Protein AF-A0A6N7MFM8-F1 (afdb_monomer_lite)

pLDDT: mean 84.08, std 9.9, range [56.19, 95.38]

Radius of gyration: 27.09 Å; chains: 1; bounding box: 58×36×63 Å

Sequence (67 aa):
MKPKKLKIYIITVFAAILAFTSCTKDLDTVPLDEDVVTSASVYDSPASYRLVLAKLYAGLAVSGQEG

Structure (mmCIF, N/CA/C/O backbone):
data_AF-A0A6N7MFM8-F1
#
_entry.id   AF-A0A6N7MFM8-F1
#
loop_
_atom_site.group_PDB
_atom_site.id
_atom_site.type_symbol
_atom_site.label_atom_id
_atom_site.label_alt_id
_atom_site.label_comp_id
_atom_site.label_asym_id
_atom_site.label_entity_id
_atom_site.label_seq_id
_atom_site.pdbx_PDB_ins_code
_atom_site.Cartn_x
_atom_site.Cartn_y
_atom_site.Cartn_z
_atom_site.occupancy
_atom_site.B_iso_or_equiv
_atom_site.auth_seq_id
_atom_site.auth_comp_id
_atom_site.auth_asym_id
_atom_site.auth_atom_id
_atom_site.pdbx_PDB_model_num
ATOM 1 N N . MET A 1 1 ? -25.714 -24.375 45.714 1.00 56.19 1 MET A N 1
ATOM 2 C CA . MET A 1 1 ? -24.703 -23.373 45.295 1.00 56.19 1 MET A CA 1
ATOM 3 C C . MET A 1 1 ? -25.196 -21.985 45.702 1.00 56.19 1 MET A C 1
ATOM 5 O O . MET A 1 1 ? -26.325 -21.647 45.381 1.00 56.19 1 MET A O 1
ATOM 9 N N . LYS A 1 2 ? -24.443 -21.223 46.512 1.00 58.28 2 LYS A N 1
ATOM 10 C CA . LYS A 1 2 ? -24.947 -19.972 47.122 1.00 58.28 2 LYS A CA 1
ATOM 11 C C . LYS A 1 2 ? -25.149 -18.893 46.035 1.00 58.28 2 LYS A C 1
ATOM 13 O O . LYS A 1 2 ? -24.165 -18.551 45.376 1.00 58.28 2 LYS A O 1
ATOM 18 N N . PRO A 1 3 ? -26.348 -18.299 45.873 1.00 70.31 3 PRO A N 1
ATOM 19 C CA . PRO A 1 3 ? -26.661 -17.399 44.751 1.00 70.31 3 PRO A CA 1
ATOM 20 C C . PRO A 1 3 ? -25.756 -16.155 44.687 1.00 70.31 3 PRO A C 1
ATOM 22 O O . PRO A 1 3 ? -25.456 -15.656 43.605 1.00 70.31 3 PRO A O 1
ATOM 25 N N . LYS A 1 4 ? -25.228 -15.698 45.834 1.00 70.62 4 LYS A N 1
ATOM 26 C CA . LYS A 1 4 ? -24.239 -14.604 45.910 1.00 70.62 4 LYS A CA 1
ATOM 27 C C . LYS A 1 4 ? -22.920 -14.914 45.188 1.00 70.62 4 LYS A C 1
ATOM 29 O O . LYS A 1 4 ? -22.360 -14.025 44.561 1.00 70.62 4 LYS A O 1
ATOM 34 N N . LYS A 1 5 ? -22.429 -16.157 45.260 1.00 72.75 5 LYS A N 1
ATOM 35 C CA . LYS A 1 5 ? -21.168 -16.570 44.613 1.00 72.75 5 LYS A CA 1
ATOM 36 C C . LYS A 1 5 ? -21.332 -16.665 43.091 1.00 72.75 5 LYS A C 1
ATOM 38 O O . LYS A 1 5 ? -20.422 -16.288 42.366 1.00 72.75 5 LYS A O 1
ATOM 43 N N . LEU A 1 6 ? -22.511 -17.091 42.628 1.00 85.81 6 LEU A N 1
ATOM 44 C CA . LEU A 1 6 ? -22.852 -17.166 41.204 1.00 85.81 6 LEU A CA 1
ATOM 45 C C . LEU A 1 6 ? -22.985 -15.772 40.567 1.00 85.81 6 LEU A C 1
ATOM 47 O O . LEU A 1 6 ? -22.435 -15.544 39.497 1.00 85.81 6 LEU A O 1
ATOM 51 N N . LYS A 1 7 ? -23.632 -14.813 41.248 1.00 84.25 7 LYS A N 1
ATOM 52 C CA . LYS A 1 7 ? -23.699 -13.415 40.777 1.00 84.25 7 LYS A CA 1
ATOM 53 C C . LYS A 1 7 ? -22.316 -12.773 40.628 1.00 84.25 7 LYS A C 1
ATOM 55 O O . LYS A 1 7 ? -22.066 -12.107 39.632 1.00 84.25 7 LYS A O 1
ATOM 60 N N . ILE A 1 8 ? -21.424 -12.992 41.5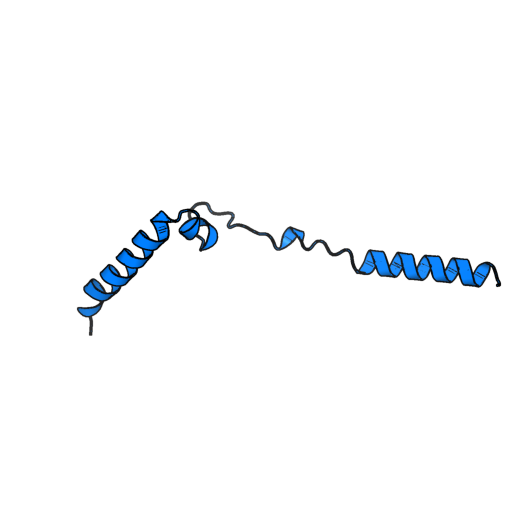94 1.00 88.88 8 ILE A N 1
ATOM 61 C CA . ILE A 1 8 ? -20.053 -12.459 41.554 1.00 88.88 8 ILE A CA 1
ATOM 62 C C . ILE A 1 8 ? -19.264 -13.059 40.386 1.00 88.88 8 ILE A C 1
ATOM 64 O O . ILE A 1 8 ? -18.605 -12.316 39.669 1.00 88.88 8 ILE A O 1
ATOM 68 N N . TYR A 1 9 ? -19.395 -14.368 40.152 1.00 91.38 9 TYR A N 1
ATOM 69 C CA . TYR A 1 9 ? -18.734 -15.045 39.036 1.00 91.38 9 TYR A CA 1
ATOM 70 C C . TYR A 1 9 ? -19.166 -14.487 37.669 1.00 91.38 9 TYR A C 1
ATOM 72 O O . TYR A 1 9 ? -18.324 -14.202 36.820 1.00 91.38 9 TYR A O 1
ATOM 80 N N . ILE A 1 10 ? -20.468 -14.250 37.483 1.00 91.06 10 ILE A N 1
ATOM 81 C CA . ILE A 1 10 ? -21.012 -13.662 36.248 1.00 91.06 10 ILE A CA 1
ATOM 82 C C . ILE A 1 10 ? -20.442 -12.256 36.003 1.00 91.06 10 ILE A C 1
ATOM 84 O O . ILE A 1 10 ? -20.042 -11.948 34.885 1.00 91.06 10 ILE A O 1
ATOM 88 N N . ILE A 1 11 ? -20.346 -11.424 37.045 1.00 91.06 11 ILE A N 1
ATOM 89 C CA . ILE A 1 11 ? -19.792 -10.064 36.937 1.00 91.06 11 ILE A CA 1
ATOM 90 C C . ILE A 1 11 ? -18.309 -10.102 36.546 1.00 91.06 11 ILE A C 1
ATOM 92 O O . ILE A 1 11 ? -17.890 -9.352 35.669 1.00 91.06 11 ILE A O 1
ATOM 96 N N . THR A 1 12 ? -17.516 -10.996 37.145 1.00 89.19 12 THR A N 1
ATOM 97 C CA . THR A 1 12 ? -16.091 -11.139 36.802 1.00 89.19 12 THR A CA 1
ATOM 98 C C . THR A 1 12 ? -15.867 -11.623 35.372 1.00 89.19 12 THR A C 1
ATOM 100 O O . THR A 1 12 ? -14.970 -11.125 34.700 1.00 89.19 12 THR A O 1
ATOM 103 N N . VAL A 1 13 ? -16.693 -12.551 34.880 1.00 90.94 13 VAL A N 1
ATOM 104 C CA . VAL A 1 13 ? -16.602 -13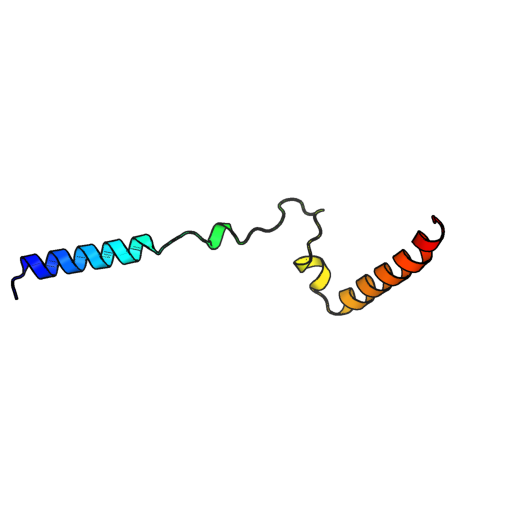.038 33.494 1.00 90.94 13 VAL A CA 1
ATOM 105 C C . VAL A 1 13 ? -16.986 -11.933 32.508 1.00 90.94 13 VAL A C 1
ATOM 107 O O . VAL A 1 13 ? -16.303 -11.737 31.508 1.00 90.94 13 VAL A O 1
ATOM 110 N N . PHE A 1 14 ? -18.029 -11.160 32.811 1.00 89.69 14 PHE A N 1
ATOM 111 C CA . PHE A 1 14 ? -18.447 -10.036 31.975 1.00 89.69 14 PHE A CA 1
ATOM 112 C C . PHE A 1 14 ? -17.383 -8.928 31.907 1.00 89.69 14 PHE A C 1
ATOM 114 O O . PHE A 1 14 ? -17.075 -8.431 30.827 1.00 89.69 14 PHE A O 1
ATOM 121 N N . ALA A 1 15 ? -16.759 -8.593 33.041 1.00 87.62 15 ALA A N 1
ATOM 122 C CA . ALA A 1 15 ? -15.657 -7.633 33.092 1.00 87.62 15 ALA A CA 1
ATOM 123 C C . ALA A 1 15 ? -14.427 -8.105 32.296 1.00 87.62 15 ALA A C 1
ATOM 125 O O . ALA A 1 15 ? -13.793 -7.300 31.618 1.00 87.62 15 ALA A O 1
ATOM 126 N N . ALA A 1 16 ? -14.113 -9.405 32.333 1.00 86.81 16 ALA A N 1
ATOM 127 C CA . ALA A 1 16 ? -13.020 -9.971 31.548 1.00 86.81 16 ALA A CA 1
ATOM 128 C C . ALA A 1 16 ? -13.274 -9.834 30.039 1.00 86.81 16 ALA A C 1
ATOM 130 O O . ALA A 1 16 ? -12.381 -9.410 29.319 1.00 86.81 16 ALA A O 1
ATOM 131 N N . ILE A 1 17 ? -14.492 -10.116 29.563 1.00 86.31 17 ILE A N 1
ATOM 132 C CA . ILE A 1 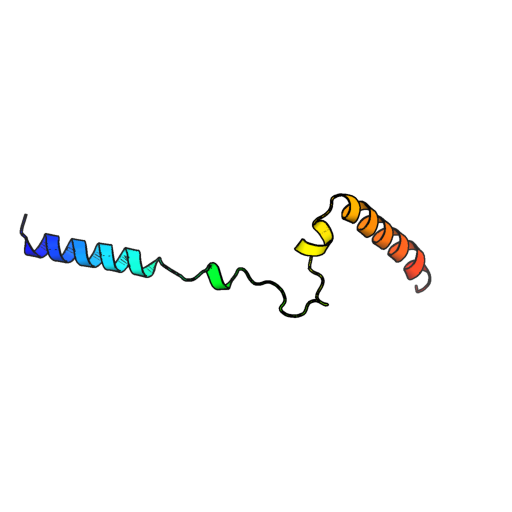17 ? -14.845 -9.993 28.138 1.00 86.31 17 ILE A CA 1
ATOM 133 C C . ILE A 1 17 ? -14.673 -8.547 27.646 1.00 86.31 17 ILE A C 1
ATOM 135 O O . ILE A 1 17 ? -14.103 -8.337 26.580 1.00 86.31 17 ILE A O 1
ATOM 139 N N . LEU A 1 18 ? -15.092 -7.556 28.439 1.00 84.00 18 LEU A N 1
ATOM 140 C CA . LEU A 1 18 ? -14.927 -6.134 28.107 1.00 84.00 18 LEU A CA 1
ATOM 141 C C . LEU A 1 18 ? -13.458 -5.686 28.074 1.00 84.00 18 LEU A C 1
ATOM 143 O O . LEU A 1 18 ? -13.105 -4.799 27.306 1.00 84.00 18 LEU A O 1
ATOM 147 N N . ALA A 1 19 ? -12.584 -6.303 28.871 1.00 80.44 19 ALA A N 1
ATOM 148 C CA . ALA A 1 19 ? -11.158 -5.975 28.871 1.00 80.44 19 ALA A CA 1
ATOM 149 C C . ALA A 1 19 ? -10.434 -6.417 27.583 1.00 80.44 19 ALA A C 1
ATOM 151 O O . ALA A 1 19 ? -9.390 -5.861 27.253 1.00 80.44 19 ALA A O 1
ATOM 152 N N . PHE A 1 20 ? -10.985 -7.387 26.845 1.00 77.81 20 PHE A N 1
ATOM 153 C CA . PHE A 1 20 ? -10.421 -7.862 25.576 1.00 77.81 20 PHE A CA 1
ATOM 154 C C . PHE A 1 20 ? -11.021 -7.175 24.340 1.00 77.81 20 PHE A C 1
ATOM 156 O O . PHE A 1 20 ? -10.562 -7.431 23.227 1.00 77.81 20 PHE A O 1
ATOM 163 N N . THR A 1 21 ? -12.010 -6.287 24.496 1.00 77.75 21 THR A N 1
ATOM 164 C CA . THR A 1 21 ? -12.520 -5.477 23.381 1.00 77.75 21 THR A CA 1
ATOM 165 C C . THR A 1 21 ? -11.642 -4.238 23.207 1.00 77.75 21 THR A C 1
ATOM 167 O O . THR A 1 21 ? -11.930 -3.178 23.759 1.00 77.75 21 THR A O 1
ATOM 170 N N . SER A 1 22 ? -10.537 -4.362 22.477 1.00 76.44 22 SER A N 1
ATOM 171 C CA . SER A 1 22 ? -9.727 -3.212 22.064 1.00 76.44 22 SER A CA 1
ATOM 172 C C . SER A 1 22 ? -10.192 -2.678 20.704 1.00 76.44 22 SER A C 1
ATOM 174 O O . SER A 1 22 ? -10.572 -3.438 19.813 1.00 76.44 22 SER A O 1
ATOM 176 N N . CYS A 1 23 ? -10.158 -1.354 20.520 1.00 73.19 23 CYS A N 1
ATOM 177 C CA . CYS A 1 23 ? -10.376 -0.712 19.221 1.00 73.19 23 CYS A CA 1
ATOM 178 C C . CYS A 1 23 ? -9.122 -0.857 18.343 1.00 73.19 23 CYS A C 1
ATOM 180 O O . CYS A 1 23 ? -8.396 0.106 18.129 1.00 73.19 23 CYS A O 1
ATOM 182 N N . THR A 1 24 ? -8.849 -2.059 17.830 1.00 78.50 24 THR A N 1
ATOM 183 C CA . THR A 1 24 ? -7.729 -2.303 16.894 1.00 78.50 24 THR A CA 1
ATOM 184 C C . THR A 1 24 ? -7.982 -1.749 15.494 1.00 78.50 24 THR A C 1
ATOM 186 O O . THR A 1 24 ? -7.056 -1.654 14.699 1.00 78.50 24 THR A O 1
ATOM 189 N N . LYS A 1 25 ? -9.229 -1.364 15.206 1.00 69.44 25 LYS A N 1
ATOM 190 C CA . LYS A 1 25 ? -9.675 -0.786 13.933 1.00 69.44 25 LYS A CA 1
ATOM 191 C C . LYS A 1 25 ? -8.877 0.461 13.531 1.00 69.44 25 LYS A C 1
ATOM 193 O O . LYS A 1 25 ? -8.731 0.726 12.348 1.00 69.44 25 LYS A O 1
ATOM 198 N N . ASP A 1 26 ? -8.366 1.199 14.515 1.00 71.31 26 ASP A N 1
ATOM 199 C CA . ASP A 1 26 ? -7.576 2.418 14.311 1.00 71.31 26 ASP A CA 1
ATOM 200 C C . ASP A 1 26 ? -6.159 2.136 13.772 1.00 71.31 26 ASP A C 1
ATOM 202 O O . ASP A 1 26 ? -5.469 3.048 13.338 1.00 71.31 26 ASP A O 1
ATOM 206 N N . LEU A 1 27 ? -5.719 0.871 13.766 1.00 74.75 27 LEU A N 1
ATOM 207 C CA . LEU A 1 27 ? -4.409 0.475 13.240 1.00 74.75 27 LEU A CA 1
ATOM 208 C C . LEU A 1 27 ? -4.422 0.250 11.717 1.00 74.75 27 LEU A C 1
ATOM 210 O O . LEU A 1 27 ? -3.367 0.284 11.082 1.00 74.75 27 LEU A O 1
ATOM 214 N N . ASP A 1 28 ? -5.608 0.069 11.125 1.00 78.75 28 ASP A N 1
ATOM 215 C CA . ASP A 1 28 ? -5.812 -0.091 9.682 1.00 78.75 28 ASP A CA 1
ATOM 216 C C . ASP A 1 28 ? -5.781 1.283 8.984 1.00 78.75 28 ASP A C 1
ATOM 218 O O . ASP A 1 28 ? -6.786 1.770 8.462 1.00 78.75 28 ASP A O 1
ATOM 222 N N . THR A 1 29 ? -4.623 1.945 9.017 1.00 83.31 29 THR A N 1
ATOM 223 C CA . THR A 1 29 ? -4.444 3.287 8.445 1.00 83.31 29 THR A CA 1
ATOM 224 C C . THR A 1 29 ? -3.935 3.238 7.011 1.00 83.31 29 THR A C 1
ATOM 226 O O . THR A 1 29 ? -3.090 2.420 6.644 1.00 83.31 29 THR A O 1
ATOM 229 N N . VAL A 1 30 ? -4.440 4.160 6.197 1.00 84.88 30 VAL A N 1
ATOM 230 C CA . VAL A 1 30 ? -3.865 4.508 4.896 1.00 84.88 30 VAL A CA 1
ATOM 231 C C . VAL A 1 30 ? -3.243 5.900 4.990 1.00 84.88 30 VAL A C 1
ATOM 233 O O . VAL A 1 30 ? -3.646 6.682 5.859 1.00 84.88 30 VAL A O 1
ATOM 236 N N . PRO A 1 31 ? -2.262 6.234 4.136 1.00 87.25 31 PRO A N 1
ATOM 237 C CA . PRO A 1 31 ? -1.747 7.593 4.076 1.00 87.25 31 PRO A CA 1
ATOM 238 C C . PRO A 1 31 ? -2.875 8.596 3.817 1.00 87.25 31 PRO A C 1
ATOM 240 O O . PRO A 1 31 ? -3.758 8.352 2.999 1.00 87.25 31 PRO A O 1
ATOM 243 N N . LEU A 1 32 ? -2.839 9.721 4.532 1.00 84.75 32 LEU A N 1
ATOM 244 C CA . LEU A 1 32 ? -3.775 10.838 4.341 1.00 84.75 32 LEU A CA 1
ATOM 245 C C . LEU A 1 32 ? -3.437 11.667 3.098 1.00 84.75 32 LEU A C 1
ATOM 247 O O . LEU A 1 32 ? -4.287 12.386 2.584 1.00 84.75 32 LEU A O 1
ATOM 251 N N . ASP A 1 33 ? -2.181 11.593 2.672 1.00 85.38 33 ASP A N 1
ATOM 252 C CA . ASP A 1 33 ? -1.651 12.283 1.510 1.00 85.38 33 ASP A CA 1
ATOM 253 C C . ASP A 1 33 ? -1.736 11.351 0.296 1.00 85.38 33 ASP A C 1
ATOM 255 O O . ASP A 1 33 ? -1.184 10.247 0.308 1.00 85.38 33 ASP A O 1
ATOM 259 N N . GLU A 1 34 ? -2.451 11.798 -0.735 1.00 81.75 34 GLU A N 1
ATOM 260 C CA . GLU A 1 34 ? -2.670 11.049 -1.975 1.00 81.75 34 GLU A CA 1
ATOM 261 C C . GLU A 1 34 ? -1.373 10.849 -2.776 1.00 81.75 34 GLU A C 1
ATOM 263 O O . GLU A 1 34 ? -1.279 9.905 -3.562 1.00 81.75 34 GLU A O 1
ATOM 268 N N . ASP A 1 35 ? -0.349 11.674 -2.535 1.00 85.75 35 ASP A N 1
ATOM 269 C CA . ASP A 1 35 ? 0.955 11.560 -3.190 1.00 85.75 35 ASP A CA 1
ATOM 270 C C . ASP A 1 35 ? 1.830 10.456 -2.567 1.00 85.75 35 ASP A C 1
ATOM 272 O O . ASP A 1 35 ? 2.865 10.062 -3.121 1.00 85.75 35 ASP A O 1
ATOM 276 N N . VAL A 1 36 ? 1.422 9.905 -1.418 1.00 89.00 36 VAL A N 1
ATOM 277 C CA . VAL A 1 36 ? 2.159 8.837 -0.740 1.00 89.00 36 VAL A CA 1
ATOM 278 C C . VAL A 1 36 ? 1.806 7.484 -1.344 1.00 89.00 36 VAL A C 1
ATOM 280 O O . VAL A 1 36 ? 0.784 6.854 -1.066 1.00 89.00 36 VAL A O 1
ATOM 283 N N . VAL A 1 37 ? 2.737 6.983 -2.145 1.00 87.31 37 VAL A N 1
ATOM 284 C CA . VAL A 1 37 ? 2.640 5.675 -2.785 1.00 87.31 37 VAL A CA 1
ATOM 285 C C . VAL A 1 37 ? 3.021 4.566 -1.795 1.00 87.31 37 VAL A C 1
ATOM 287 O O . VAL A 1 37 ? 4.127 4.552 -1.254 1.00 87.31 37 VAL A O 1
ATOM 290 N N . THR A 1 38 ? 2.127 3.596 -1.581 1.00 89.88 38 THR A N 1
ATOM 291 C CA . THR A 1 38 ? 2.358 2.445 -0.690 1.00 89.88 38 THR A CA 1
ATOM 292 C C . THR A 1 38 ? 2.612 1.176 -1.488 1.00 89.88 38 THR A C 1
ATOM 294 O O . THR A 1 38 ? 2.234 1.066 -2.651 1.00 89.88 38 THR A O 1
ATOM 297 N N . SER A 1 39 ? 3.207 0.160 -0.866 1.00 89.00 39 SER A N 1
ATOM 298 C CA . SER A 1 39 ? 3.319 -1.161 -1.494 1.00 89.00 39 SER A CA 1
ATOM 299 C C . SER A 1 39 ? 1.946 -1.742 -1.851 1.00 89.00 39 SER A C 1
ATOM 301 O O . SER A 1 39 ? 1.800 -2.324 -2.922 1.00 89.00 39 SER A O 1
ATOM 303 N N . ALA A 1 40 ? 0.935 -1.530 -1.003 1.00 88.38 40 ALA A N 1
ATOM 304 C CA . ALA A 1 40 ? -0.433 -1.959 -1.271 1.00 88.38 40 ALA A CA 1
ATOM 305 C C . ALA A 1 40 ? -0.982 -1.345 -2.570 1.00 88.38 40 ALA A C 1
ATO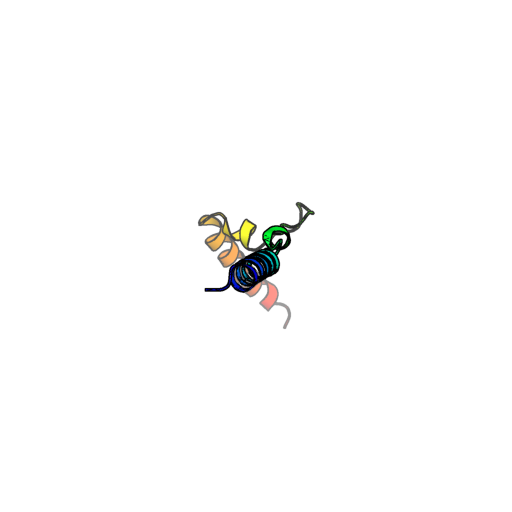M 307 O O . ALA A 1 40 ? -1.524 -2.073 -3.394 1.00 88.38 40 ALA A O 1
ATOM 308 N N . SER A 1 41 ? -0.774 -0.042 -2.800 1.00 89.94 41 SER A N 1
ATOM 309 C CA . SER A 1 41 ? -1.228 0.616 -4.033 1.00 89.94 41 SER A CA 1
ATOM 310 C C . SER A 1 41 ? -0.343 0.323 -5.250 1.00 89.94 41 SER A C 1
ATOM 312 O O . SER A 1 41 ? -0.846 0.219 -6.365 1.00 89.94 41 SER A O 1
ATOM 314 N N . VAL A 1 42 ? 0.967 0.122 -5.071 1.00 91.81 42 VAL A N 1
ATOM 315 C CA . VAL A 1 42 ? 1.882 -0.238 -6.173 1.00 91.81 42 VAL A CA 1
ATOM 316 C C . VAL A 1 42 ? 1.558 -1.612 -6.744 1.00 91.81 42 VAL A C 1
ATOM 318 O O . VAL A 1 42 ? 1.598 -1.789 -7.961 1.00 91.81 42 VAL A O 1
ATOM 321 N N . TYR A 1 43 ? 1.247 -2.586 -5.890 1.00 93.75 43 TYR A N 1
ATOM 322 C CA . TYR A 1 43 ? 1.048 -3.980 -6.291 1.00 93.75 43 TYR A CA 1
ATOM 323 C C . TYR A 1 43 ? -0.424 -4.371 -6.485 1.00 93.75 43 TYR A C 1
ATOM 325 O O . TYR A 1 43 ? -0.717 -5.556 -6.618 1.00 93.75 43 TYR A O 1
ATOM 333 N N . ASP A 1 44 ? -1.335 -3.398 -6.567 1.00 92.69 44 ASP A N 1
ATOM 334 C CA . ASP A 1 44 ? -2.774 -3.637 -6.765 1.00 92.69 44 ASP A CA 1
ATOM 335 C C . ASP A 1 44 ? -3.094 -4.306 -8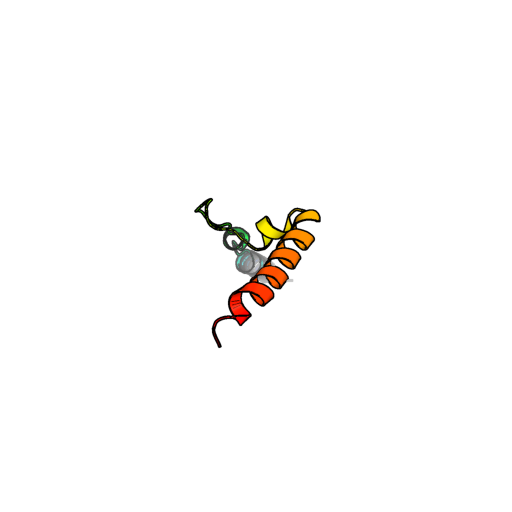.120 1.00 92.69 44 ASP A C 1
ATOM 337 O O . ASP A 1 44 ? -4.078 -5.027 -8.272 1.00 92.69 44 ASP A O 1
ATOM 341 N N . SER A 1 45 ? -2.213 -4.138 -9.115 1.00 93.25 45 SER A N 1
ATOM 342 C CA . SER A 1 45 ? -2.340 -4.760 -10.436 1.00 93.25 45 SER A CA 1
ATOM 343 C C . SER A 1 45 ? -1.220 -5.765 -10.724 1.00 93.25 45 SER A C 1
ATOM 345 O O . SER A 1 45 ? -0.039 -5.459 -10.521 1.00 93.25 45 SER A O 1
ATOM 347 N N . PRO A 1 46 ? -1.531 -6.930 -11.331 1.00 91.06 46 PRO A N 1
ATOM 348 C CA . PRO A 1 46 ? -0.513 -7.886 -11.765 1.00 91.06 46 PRO A CA 1
ATOM 349 C C . PRO A 1 46 ? 0.449 -7.298 -12.813 1.00 91.06 46 PRO A C 1
ATOM 351 O O . PRO A 1 46 ? 1.595 -7.735 -12.922 1.00 91.06 46 PRO A O 1
ATOM 354 N N . ALA A 1 47 ? 0.028 -6.281 -13.573 1.00 93.81 47 ALA A N 1
ATOM 355 C CA . ALA A 1 47 ? 0.901 -5.600 -14.528 1.00 93.81 47 ALA A CA 1
ATOM 356 C C . ALA A 1 47 ? 2.020 -4.799 -13.832 1.00 93.81 47 ALA A C 1
ATOM 358 O O . ALA A 1 47 ? 3.125 -4.689 -14.374 1.00 93.81 47 ALA A O 1
ATOM 359 N N . SER A 1 48 ? 1.774 -4.296 -12.616 1.00 94.31 48 SER A N 1
ATOM 360 C CA . SER A 1 48 ? 2.723 -3.474 -11.858 1.00 94.31 48 SER A CA 1
ATOM 361 C C . SER A 1 48 ? 4.019 -4.207 -11.527 1.00 94.31 48 SER A C 1
ATOM 363 O O . SER A 1 48 ? 5.083 -3.592 -11.515 1.00 94.31 48 SER A O 1
ATOM 365 N N . TYR A 1 49 ? 3.978 -5.531 -11.356 1.00 94.12 49 TYR A N 1
ATOM 366 C CA . TYR A 1 49 ? 5.178 -6.338 -11.116 1.00 94.12 49 TYR A CA 1
ATOM 367 C C . TYR A 1 49 ? 6.204 -6.208 -12.246 1.00 94.12 49 TYR A C 1
ATOM 369 O O . TYR A 1 49 ? 7.404 -6.098 -11.989 1.00 94.12 49 TYR A O 1
ATOM 377 N N . ARG A 1 50 ? 5.747 -6.159 -13.506 1.00 95.38 50 ARG A N 1
ATOM 378 C CA . ARG A 1 50 ? 6.642 -5.971 -14.659 1.00 95.38 50 ARG A CA 1
ATOM 379 C C . ARG A 1 50 ? 7.249 -4.570 -14.674 1.00 95.38 50 ARG A C 1
ATOM 381 O O . ARG A 1 50 ? 8.411 -4.422 -15.040 1.00 95.38 50 ARG A O 1
ATOM 388 N N . LEU A 1 51 ? 6.487 -3.560 -14.257 1.00 93.50 51 LEU A N 1
ATOM 389 C CA . LEU A 1 51 ? 6.952 -2.174 -14.179 1.00 93.50 51 LEU A CA 1
ATOM 390 C C . LEU A 1 51 ? 7.986 -1.985 -13.063 1.00 93.50 51 LEU A C 1
ATOM 392 O O . LEU A 1 51 ? 9.009 -1.342 -13.284 1.00 93.50 51 LEU A O 1
ATOM 396 N N . VAL A 1 52 ? 7.769 -2.592 -11.893 1.00 94.69 52 VAL A N 1
ATOM 397 C CA . VAL A 1 52 ? 8.754 -2.597 -10.800 1.00 94.69 52 VAL A CA 1
ATOM 398 C C . VAL A 1 52 ? 10.035 -3.305 -11.236 1.00 94.69 52 VAL A C 1
ATOM 400 O O . VAL A 1 52 ? 11.122 -2.764 -11.048 1.00 94.69 52 VAL A O 1
ATOM 403 N N . LEU A 1 53 ? 9.923 -4.464 -11.892 1.00 94.38 53 LEU A N 1
ATOM 404 C CA . LEU A 1 53 ? 11.084 -5.172 -12.435 1.00 94.38 53 LEU A CA 1
ATOM 405 C C . LEU A 1 53 ? 11.859 -4.309 -13.440 1.00 94.38 53 LEU A C 1
ATOM 407 O O . LEU A 1 53 ? 13.083 -4.227 -13.368 1.00 94.38 53 LEU A O 1
ATOM 411 N N . ALA A 1 54 ? 11.158 -3.617 -14.340 1.00 94.25 54 ALA A N 1
ATOM 412 C CA . ALA A 1 54 ? 11.784 -2.692 -15.279 1.00 94.25 54 ALA A CA 1
ATOM 413 C C . ALA A 1 54 ? 12.519 -1.548 -14.560 1.00 94.25 54 ALA A C 1
ATOM 415 O O . ALA A 1 54 ? 13.638 -1.219 -14.945 1.00 94.25 54 ALA A O 1
ATOM 416 N N . LYS A 1 55 ? 11.946 -0.987 -13.484 1.00 92.44 55 LYS A N 1
ATOM 417 C CA . LYS A 1 55 ? 12.618 0.028 -12.655 1.00 92.44 55 LYS A CA 1
ATOM 418 C C . LYS A 1 55 ? 13.891 -0.500 -11.995 1.00 92.44 55 LYS A C 1
ATOM 420 O O . LYS A 1 55 ? 14.872 0.233 -11.951 1.00 92.44 55 LYS A O 1
ATOM 425 N N . LEU A 1 56 ? 13.904 -1.749 -11.524 1.00 92.38 56 LEU A N 1
ATOM 426 C CA . LEU A 1 56 ? 15.105 -2.371 -10.953 1.00 92.38 56 LEU A CA 1
ATOM 427 C C . LEU A 1 56 ? 16.224 -2.500 -11.993 1.00 92.38 56 LEU A C 1
ATOM 429 O O . LEU A 1 56 ? 17.354 -2.100 -11.723 1.00 92.38 56 LEU A O 1
ATOM 433 N N . TYR A 1 57 ? 15.912 -2.996 -13.195 1.00 92.88 57 TYR A N 1
ATOM 434 C CA . TYR A 1 57 ? 16.896 -3.092 -14.281 1.00 92.88 57 TYR A CA 1
ATOM 435 C C . TYR A 1 57 ? 17.368 -1.723 -14.770 1.00 92.88 57 TYR A C 1
ATOM 437 O O . TYR A 1 57 ? 18.555 -1.550 -15.031 1.00 92.88 57 TYR A O 1
ATOM 445 N N . ALA A 1 58 ? 16.465 -0.746 -14.870 1.00 92.06 58 ALA A N 1
ATOM 446 C CA . ALA A 1 58 ? 16.825 0.624 -15.216 1.00 92.06 58 ALA A CA 1
ATOM 447 C C . ALA A 1 58 ? 17.734 1.250 -14.149 1.00 92.06 58 ALA A C 1
ATOM 449 O O . ALA A 1 58 ? 18.751 1.840 -14.495 1.00 92.06 58 ALA A O 1
ATOM 450 N N . GLY A 1 59 ? 17.413 1.071 -12.864 1.00 91.00 59 GLY A N 1
ATOM 451 C CA . GLY A 1 59 ? 18.248 1.515 -11.751 1.00 91.00 59 GLY A CA 1
ATOM 452 C C . GLY A 1 59 ? 19.643 0.904 -11.822 1.00 91.00 59 GLY A C 1
ATOM 453 O O . GLY A 1 59 ? 20.619 1.640 -11.838 1.00 91.00 59 GLY A O 1
ATOM 454 N N . LEU A 1 60 ? 19.730 -0.419 -11.987 1.00 89.50 60 LEU A N 1
ATOM 455 C CA . LEU A 1 60 ? 20.999 -1.129 -12.147 1.00 89.50 60 LEU A CA 1
ATOM 456 C C . LEU A 1 60 ? 21.815 -0.624 -13.351 1.00 89.50 60 LEU A C 1
ATOM 458 O O . LEU A 1 60 ? 23.030 -0.480 -13.253 1.00 89.50 60 LEU 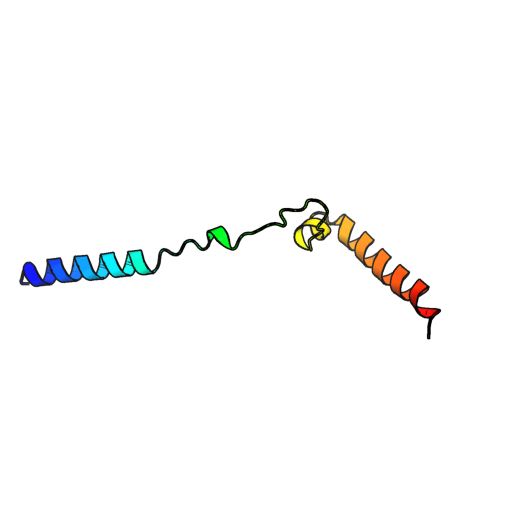A O 1
ATOM 462 N N . ALA A 1 61 ? 21.160 -0.359 -14.483 1.00 88.81 61 ALA A N 1
ATOM 463 C CA . ALA A 1 61 ? 21.824 0.104 -15.699 1.00 88.81 61 ALA A CA 1
ATOM 464 C C . ALA A 1 61 ? 22.314 1.558 -15.601 1.00 88.81 61 ALA A C 1
ATOM 466 O O . ALA A 1 61 ? 23.347 1.890 -16.175 1.00 88.81 61 ALA A O 1
ATOM 467 N N . VAL A 1 62 ? 21.581 2.423 -14.893 1.00 85.81 62 VAL A N 1
ATOM 468 C CA . VAL A 1 62 ? 21.870 3.864 -14.812 1.00 85.81 62 VAL A CA 1
ATOM 469 C C . VAL A 1 62 ? 22.791 4.200 -13.638 1.00 85.81 62 VAL A C 1
ATOM 471 O O . VAL A 1 62 ? 23.688 5.021 -13.797 1.00 85.81 62 VAL A O 1
ATOM 474 N N . SER A 1 63 ? 22.636 3.552 -12.477 1.00 78.06 63 SER A N 1
ATOM 475 C CA . SER A 1 63 ? 23.467 3.834 -11.296 1.00 78.06 63 SER A CA 1
ATOM 476 C C . SER A 1 63 ? 24.869 3.221 -11.374 1.00 78.06 63 SER A C 1
ATOM 478 O O . SER A 1 63 ? 25.719 3.543 -10.556 1.00 78.06 63 SER A O 1
ATOM 480 N N . GLY A 1 64 ? 25.137 2.342 -12.345 1.00 65.88 64 GLY A N 1
ATOM 481 C CA . GLY A 1 64 ? 26.459 1.738 -12.558 1.00 65.88 64 GLY A CA 1
ATOM 482 C C . GLY A 1 64 ? 27.510 2.672 -13.177 1.00 65.88 64 GLY A C 1
ATOM 483 O O . GLY A 1 64 ? 28.620 2.223 -13.446 1.00 65.88 64 GLY A O 1
ATOM 484 N N . GLN A 1 65 ? 27.171 3.934 -13.463 1.00 61.91 65 GLN A N 1
ATOM 485 C CA . GLN A 1 65 ? 28.110 4.941 -13.981 1.00 61.91 65 GLN A CA 1
ATOM 486 C C . GLN A 1 65 ? 28.744 5.815 -12.887 1.00 61.91 65 GLN A C 1
ATOM 488 O O . GLN A 1 65 ? 29.700 6.528 -13.178 1.00 61.91 65 GLN A O 1
ATOM 493 N N . GLU A 1 66 ? 28.262 5.735 -11.645 1.00 65.44 66 GLU A N 1
ATOM 494 C CA . GLU A 1 66 ? 28.867 6.397 -10.485 1.00 65.44 66 GLU A CA 1
ATOM 495 C C . GLU A 1 66 ? 29.469 5.327 -9.565 1.00 65.44 66 GLU A C 1
ATOM 497 O O . GLU A 1 66 ? 28.799 4.781 -8.688 1.00 65.44 66 GLU A O 1
ATOM 502 N N . GLY A 1 67 ? 30.734 4.989 -9.815 1.00 60.28 67 GLY A N 1
ATOM 503 C CA . GLY A 1 67 ? 31.557 4.095 -9.000 1.00 60.28 67 GLY A CA 1
ATOM 504 C C . GLY A 1 67 ? 32.994 4.580 -8.957 1.00 60.28 67 GLY A C 1
ATOM 505 O O . GLY A 1 67 ? 33.473 5.054 -10.012 1.00 60.28 67 GLY A O 1
#

Secondary structure (DSSP, 8-state):
--HHHHHHHHHHHHHHHHHT---GGGG----SSTT---HHHHTSSTTHHHHHHHHHHHHHHHHTT--

Foldseek 3Di:
DDVVVVVVVVVVVVVVVVVPDDPCVVVPDDDPDPPDDDPCNQPVDPVSVVVVVVVVVVCVVPVVVPD